Protein 3RQ9 (pdb70)

Structure (mmCIF, N/CA/C/O backbone):
data_3RQ9
#
_entry.id   3RQ9
#
_cell.length_a   27.807
_cell.length_b   34.063
_cell.length_c   37.650
_cell.angle_alpha   110.48
_cell.angle_beta   95.94
_cell.angle_gamma   95.82
#
_symmetry.space_group_name_H-M   'P 1'
#
loop_
_entity.id
_entity.type
_entity.pdbx_description
1 polymer 'Type VI secretion immunity protein'
2 water water
#
loop_
_atom_site.group_PDB
_atom_site.id
_atom_site.type_symbol
_atom_site.label_atom_id
_atom_site.label_alt_id
_atom_site.label_comp_id
_atom_site.label_asym_id
_atom_site.label_entity_id
_atom_site.label_seq_id
_atom_site.pdbx_PDB_ins_code
_atom_site.Cartn_x
_atom_site.Cartn_y
_atom_site.Cartn_z
_atom_site.occupancy
_atom_site.B_iso_or_equiv
_atom_site.auth_seq_id
_atom_site.auth_comp_id
_atom_site.auth_asym_id
_atom_site.auth_atom_id
_atom_site.pdbx_PDB_model_num
ATOM 1 N N . ASN A 1 2 ? 17.165 46.659 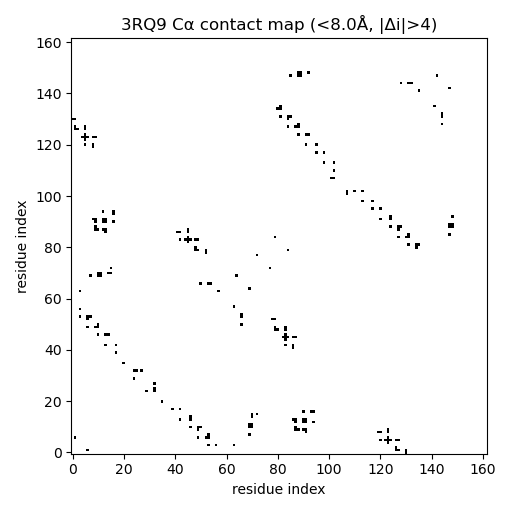-6.300 0.10 23.18 2 ASN A N 1
ATOM 2 C CA . ASN A 1 2 ? 17.181 45.177 -6.311 0.10 10.67 2 ASN A CA 1
ATOM 3 C C . ASN A 1 2 ? 17.896 44.640 -5.104 0.50 13.74 2 ASN A C 1
ATOM 4 O O . ASN A 1 2 ? 18.993 45.047 -4.789 0.50 16.54 2 ASN A O 1
ATOM 9 N N . LEU A 1 3 ? 17.289 43.717 -4.449 1.00 16.59 3 LEU A N 1
ATOM 10 C CA . LEU A 1 3 ? 17.884 43.141 -3.293 1.00 14.71 3 LEU A CA 1
ATOM 11 C C . LEU A 1 3 ? 19.148 42.401 -3.618 1.00 15.89 3 LEU A C 1
ATOM 12 O O . LEU A 1 3 ? 19.281 41.711 -4.642 1.00 18.14 3 LEU A O 1
ATOM 17 N N . LYS A 1 4 ? 20.090 42.533 -2.717 1.00 12.52 4 LYS A N 1
ATOM 18 C CA . LYS A 1 4 ? 21.378 41.923 -2.877 1.00 11.91 4 LYS A CA 1
ATOM 19 C C . LYS A 1 4 ? 21.282 40.431 -2.670 1.00 10.75 4 LYS A C 1
ATOM 20 O O . LYS A 1 4 ? 20.495 39.943 -1.859 1.00 10.66 4 LYS A O 1
ATOM 26 N N . PRO A 1 5 ? 22.143 39.674 -3.331 1.00 11.47 5 PRO A N 1
ATOM 27 C CA . PRO A 1 5 ? 22.069 38.227 -3.129 1.00 12.14 5 PRO A CA 1
ATOM 28 C C . PRO A 1 5 ? 22.352 37.808 -1.695 1.00 10.41 5 PRO A C 1
ATOM 29 O O . PRO A 1 5 ? 21.758 36.846 -1.252 1.00 10.97 5 PRO A O 1
ATOM 33 N N . GLN A 1 6 ? 23.238 38.507 -0.977 1.00 10.24 6 GLN A N 1
ATOM 34 C CA . GLN A 1 6 ? 23.475 38.148 0.412 1.00 10.03 6 GLN A CA 1
ATOM 35 C C . GLN A 1 6 ? 22.220 38.307 1.233 1.00 8.87 6 GLN A C 1
ATOM 36 O O . GLN A 1 6 ? 21.978 37.585 2.185 1.00 9.08 6 GLN A O 1
ATOM 42 N N . THR A 1 7 ? 21.422 39.338 0.901 1.00 8.63 7 THR A N 1
ATOM 43 C CA . THR A 1 7 ? 20.145 39.530 1.577 1.00 8.28 7 THR A CA 1
ATOM 44 C C . THR A 1 7 ? 19.185 38.368 1.346 1.00 8.20 7 THR A C 1
ATOM 45 O O . THR A 1 7 ? 18.526 37.889 2.249 1.00 8.69 7 THR A O 1
ATOM 49 N N . LEU A 1 8 ? 19.095 37.937 0.080 1.00 8.95 8 LEU A N 1
ATOM 50 C CA . LEU A 1 8 ? 18.268 36.791 -0.239 1.00 9.12 8 LEU A CA 1
ATOM 51 C C . LEU A 1 8 ? 18.728 35.574 0.581 1.00 8.75 8 LEU A C 1
ATOM 52 O O . LEU A 1 8 ? 17.903 34.817 1.106 1.00 9.13 8 LEU A O 1
ATOM 57 N N . MET A 1 9 ? 20.038 35.367 0.674 1.00 9.10 9 MET A N 1
ATOM 58 C CA . MET A 1 9 ? 20.549 34.226 1.455 1.00 9.27 9 MET A CA 1
ATOM 59 C C . MET A 1 9 ? 20.100 34.288 2.919 1.00 8.54 9 MET A C 1
ATOM 60 O O . MET A 1 9 ? 19.631 33.295 3.455 1.00 9.32 9 MET A O 1
ATOM 68 N N . VAL A 1 10 ? 20.292 35.430 3.557 1.00 8.47 10 VAL A N 1
ATOM 69 C CA . VAL A 1 10 ? 19.882 35.574 4.967 1.00 8.63 10 VAL A CA 1
ATOM 70 C C . VAL A 1 10 ? 18.378 35.389 5.115 1.00 8.40 10 VAL A C 1
ATOM 71 O O . VAL A 1 10 ? 17.928 34.708 6.042 1.00 9.10 10 VAL A O 1
ATOM 75 N N . ALA A 1 11 ? 17.597 35.981 4.219 1.00 8.40 11 ALA A N 1
ATOM 76 C CA . ALA A 1 11 ? 16.142 35.848 4.325 1.00 8.57 11 ALA A CA 1
ATOM 77 C C . ALA A 1 11 ? 15.743 34.386 4.201 1.00 7.97 11 ALA A C 1
ATOM 78 O O . ALA A 1 11 ? 14.904 33.905 4.954 1.00 8.50 11 ALA A O 1
ATOM 80 N N . ILE A 1 12 ? 16.297 33.701 3.208 1.00 7.88 12 ILE A N 1
ATOM 81 C CA . ILE A 1 12 ? 15.995 32.292 2.983 1.00 7.94 12 ILE A CA 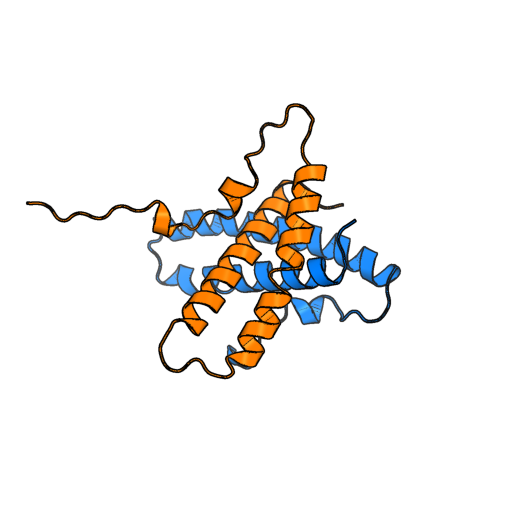1
ATOM 82 C C . ILE A 1 12 ? 16.329 31.490 4.241 1.00 8.35 12 ILE A C 1
ATOM 83 O O . ILE A 1 12 ? 15.549 30.664 4.692 1.00 8.87 12 ILE A O 1
ATOM 88 N N . GLN A 1 13 ? 17.518 31.720 4.778 1.00 8.88 13 GLN A N 1
ATOM 89 C CA . GLN A 1 13 ? 17.956 31.002 5.974 1.00 10.06 13 GLN A CA 1
ATOM 90 C C . GLN A 1 13 ? 17.038 31.290 7.169 1.00 9.22 13 GLN A C 1
ATOM 91 O O . GLN A 1 13 ? 16.700 30.369 7.917 1.00 10.58 13 GLN A O 1
ATOM 97 N N . CYS A 1 14 ? 16.664 32.535 7.356 1.00 9.11 14 CYS A N 1
ATOM 98 C CA . CYS A 1 14 ? 15.865 32.885 8.503 1.00 9.04 14 CYS A CA 1
ATOM 99 C C . CYS A 1 14 ? 14.418 32.392 8.408 1.00 9.42 14 CYS A C 1
ATOM 100 O O . CYS A 1 14 ? 13.832 31.988 9.419 1.00 10.34 14 CYS A O 1
ATOM 105 N N . VAL A 1 15 ? 13.834 32.444 7.198 1.00 9.46 15 VAL A N 1
ATOM 106 C CA . VAL A 1 15 ? 12.492 31.897 7.031 1.00 9.38 15 VAL A CA 1
ATOM 107 C C . VAL A 1 15 ? 12.531 30.375 7.266 1.00 9.57 15 VAL A C 1
ATOM 108 O O . VAL A 1 15 ? 11.670 29.835 7.931 1.00 10.23 15 VAL A O 1
ATOM 112 N N . ALA A 1 16 ? 13.555 29.704 6.740 1.00 9.48 16 ALA A N 1
ATOM 113 C CA . ALA A 1 16 ? 13.668 28.246 6.947 1.00 9.97 16 ALA A CA 1
ATOM 114 C C . ALA A 1 16 ? 13.820 27.958 8.450 1.00 9.70 16 ALA A C 1
ATOM 115 O O . ALA A 1 16 ? 13.220 27.002 8.962 1.00 10.35 16 ALA A O 1
ATOM 117 N N . ALA A 1 17 ? 14.650 28.723 9.145 1.00 10.20 17 ALA A N 1
ATOM 118 C CA . ALA A 1 17 ? 14.900 28.474 10.580 1.00 10.97 17 ALA A CA 1
ATOM 119 C C . ALA A 1 17 ? 13.629 28.711 11.395 1.00 10.78 17 ALA A C 1
ATOM 120 O O . ALA A 1 17 ? 13.317 27.897 12.267 1.00 11.52 17 ALA A O 1
ATOM 122 N N . ARG A 1 18 ? 12.897 29.793 11.133 1.00 11.07 18 ARG A N 1
ATOM 123 C CA . ARG A 1 18 ? 11.662 30.017 11.881 1.00 11.22 18 ARG A CA 1
ATOM 124 C C . ARG A 1 18 ? 10.636 28.954 11.597 1.00 10.48 18 ARG A C 1
ATOM 125 O O . ARG A 1 18 ? 9.897 28.547 12.493 1.00 11.43 18 ARG A O 1
ATOM 133 N N . THR A 1 19 ? 10.563 28.502 10.342 1.00 10.30 19 THR A N 1
ATOM 134 C CA . THR A 1 19 ? 9.630 27.456 10.006 1.00 10.50 19 THR A CA 1
ATOM 135 C C . THR A 1 19 ? 9.942 26.200 10.824 1.00 10.14 19 THR A C 1
ATOM 136 O O . THR A 1 19 ? 9.034 25.578 11.413 1.00 10.70 19 THR A O 1
ATOM 140 N N A ARG A 1 20 ? 11.209 25.815 10.882 0.50 10.24 20 ARG A N 1
ATOM 141 N N B ARG A 1 20 ? 11.214 25.831 10.863 0.50 10.64 20 ARG A N 1
ATOM 142 C CA A ARG A 1 20 ? 11.595 24.645 11.674 0.50 10.25 20 ARG A CA 1
ATOM 143 C CA B ARG A 1 20 ? 11.631 24.654 11.608 0.50 10.59 20 ARG A CA 1
ATOM 144 C C A ARG A 1 20 ? 11.281 24.841 13.145 0.50 9.75 20 ARG A C 1
ATOM 145 C C B ARG A 1 20 ? 11.376 24.810 13.120 0.50 11.10 20 ARG A C 1
ATOM 146 O O A ARG A 1 20 ? 10.779 23.932 13.808 0.50 10.92 20 ARG A O 1
ATOM 147 O O B ARG A 1 20 ? 10.950 23.852 13.775 0.50 11.86 20 ARG A O 1
ATOM 162 N N . GLU A 1 21 ? 11.650 25.983 13.670 1.00 11.02 21 GLU A N 1
ATOM 163 C CA . GLU A 1 21 ? 11.449 26.221 15.097 1.00 11.62 21 GLU A CA 1
ATOM 164 C C . GLU A 1 21 ? 9.954 26.155 15.457 1.00 11.75 21 GLU A C 1
ATOM 165 O O . GLU A 1 21 ? 9.553 25.564 16.493 1.00 14.32 21 GLU A O 1
ATOM 176 N N . LEU A 1 22 ? 9.110 26.748 14.641 1.00 10.83 22 LEU A N 1
ATOM 177 C CA . LEU A 1 22 ? 7.670 26.717 14.918 1.00 11.54 22 LEU A CA 1
ATOM 178 C C . LEU A 1 22 ? 7.088 25.301 14.729 1.00 11.60 22 LEU A C 1
ATOM 179 O O . LEU A 1 22 ? 6.264 24.879 15.539 1.00 13.74 22 LEU A O 1
ATOM 184 N N . ASP A 1 23 ? 7.513 24.613 13.679 1.00 10.32 23 ASP A N 1
ATOM 185 C CA . ASP A 1 23 ? 7.083 23.259 13.510 1.00 10.61 23 ASP A CA 1
ATOM 186 C C . ASP A 1 23 ? 7.419 22.392 14.719 1.00 11.86 23 ASP A C 1
ATOM 187 O O . ASP A 1 23 ? 6.638 21.543 15.141 1.00 14.01 23 ASP A O 1
ATOM 192 N N . ALA A 1 24 ? 8.600 22.590 15.271 1.00 12.93 24 ALA A N 1
ATOM 193 C CA . ALA A 1 24 ? 9.126 21.674 16.308 1.00 15.20 24 ALA A CA 1
ATOM 194 C C . ALA A 1 24 ? 8.296 21.642 17.512 1.00 16.59 24 ALA A C 1
ATOM 195 O O . ALA A 1 24 ? 8.216 20.661 18.246 1.00 23.53 24 ALA A O 1
ATOM 197 N N . GLN A 1 25 ? 7.706 22.804 17.761 0.50 12.31 25 GLN A N 1
ATOM 198 C CA . GLN A 1 25 ? 6.847 22.944 18.957 0.50 14.09 25 GLN A CA 1
ATOM 199 C C . GLN A 1 25 ? 5.344 22.706 18.794 0.50 12.15 25 GLN A C 1
ATOM 200 O O . GLN A 1 25 ? 4.599 22.766 19.792 0.50 12.11 25 GLN A O 1
ATOM 206 N N . LEU A 1 26 ? 4.880 22.434 17.575 1.00 15.00 26 LEU A N 1
ATOM 207 C CA . LEU A 1 26 ? 3.452 22.268 17.355 1.00 1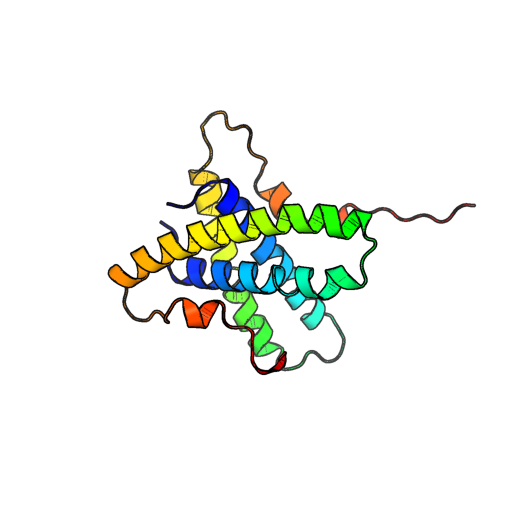5.56 26 LEU A CA 1
ATOM 208 C C . LEU A 1 26 ? 2.875 21.167 18.199 1.00 15.81 26 LEU A C 1
ATOM 209 O O . LEU A 1 26 ? 1.753 21.309 18.722 1.00 18.89 26 LEU A O 1
ATOM 214 N N . GLN A 1 27 ? 3.614 20.068 18.345 1.00 18.78 27 GLN A N 1
ATOM 215 C CA . GLN A 1 27 ? 3.101 18.878 19.017 1.00 20.84 27 GLN A CA 1
ATOM 216 C C . GLN A 1 27 ? 2.714 19.159 20.460 1.00 21.52 27 GLN A C 1
ATOM 217 O O . GLN A 1 27 ? 1.747 18.564 20.975 1.00 29.16 27 GLN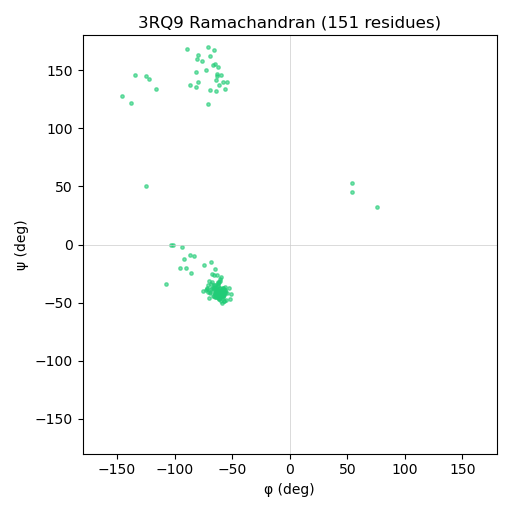 A O 1
ATOM 223 N N . ASN A 1 28 ? 3.504 19.998 21.120 1.00 20.45 28 ASN A N 1
ATOM 224 C CA . ASN A 1 28 ? 3.323 20.359 22.535 1.00 21.50 28 ASN A CA 1
ATOM 225 C C . ASN A 1 28 ? 2.339 21.519 22.744 1.00 20.17 28 ASN A C 1
ATOM 226 O O . ASN A 1 28 ? 1.807 21.719 23.826 1.00 21.75 28 ASN A O 1
ATOM 235 N N . ASP A 1 29 ? 2.185 22.337 21.709 1.00 17.23 29 ASP A N 1
ATOM 236 C CA . ASP A 1 29 ? 1.379 23.534 21.781 1.00 14.81 29 ASP A CA 1
ATOM 237 C C . ASP A 1 29 ? -0.101 23.156 22.008 1.00 12.90 29 ASP A C 1
ATOM 238 O O . ASP A 1 29 ? -0.524 22.087 21.635 1.00 14.98 29 ASP A O 1
ATOM 243 N N . ASP A 1 30 ? -0.870 24.072 22.585 1.00 11.80 30 ASP A N 1
ATOM 244 C CA . ASP A 1 30 ? -2.303 23.910 22.606 1.00 11.41 30 ASP A CA 1
ATOM 245 C C . ASP A 1 30 ? -2.783 23.741 21.172 1.00 11.11 30 ASP A C 1
ATOM 246 O O . ASP A 1 30 ? -2.381 24.510 20.304 1.00 11.91 30 ASP A O 1
ATOM 251 N N . PRO A 1 31 ? -3.654 22.770 20.885 1.00 11.22 31 PRO A N 1
ATOM 252 C CA . PRO A 1 31 ? -4.160 22.616 19.522 1.00 12.33 31 PRO A CA 1
ATOM 253 C C . PRO A 1 31 ? -4.749 23.887 18.941 1.00 11.62 31 PRO A C 1
ATOM 254 O O . PRO A 1 31 ? -4.539 24.155 17.757 1.00 12.85 31 PRO A O 1
ATOM 258 N N . GLN A 1 32 ? -5.443 24.692 19.747 1.00 12.09 32 GLN A N 1
ATOM 259 C CA . GLN A 1 32 ? -5.998 25.932 19.223 1.00 13.96 32 GLN A CA 1
ATOM 260 C C . GLN A 1 32 ? -4.919 26.844 18.636 1.00 12.93 32 GLN A C 1
ATOM 261 O O . GLN A 1 32 ? -5.094 27.464 17.578 1.00 14.67 32 GLN A O 1
ATOM 267 N N . ASN A 1 33 ? -3.804 26.941 19.370 1.00 12.68 33 ASN A N 1
ATOM 268 C CA . ASN A 1 33 ? -2.661 27.754 18.961 1.00 12.21 33 ASN A CA 1
ATOM 269 C C . ASN A 1 33 ? -1.951 27.135 17.769 1.00 11.91 33 ASN A C 1
ATOM 270 O O . ASN A 1 33 ? -1.607 27.825 16.810 1.00 13.02 33 ASN A O 1
ATOM 275 N N . ALA A 1 34 ? -1.722 25.828 17.838 1.00 11.68 34 ALA A N 1
ATOM 276 C CA . ALA A 1 34 ? -1.052 25.125 16.754 1.00 12.88 34 ALA A CA 1
ATOM 277 C C . ALA A 1 34 ? -1.800 25.274 15.432 1.00 12.12 34 ALA A C 1
ATOM 278 O O . ALA A 1 34 ? -1.169 25.439 14.396 1.00 13.59 34 ALA A O 1
ATOM 280 N N . ALA A 1 35 ? -3.128 25.260 15.493 1.00 12.07 35 ALA A N 1
ATOM 281 C CA . ALA A 1 35 ? -3.918 25.369 14.281 1.00 13.18 35 ALA A CA 1
ATOM 282 C C . ALA A 1 35 ? -3.695 26.710 13.642 1.00 13.28 35 ALA A C 1
ATOM 283 O O . ALA A 1 35 ? -3.656 26.845 12.408 1.00 15.80 35 ALA A O 1
ATOM 285 N N . GLU A 1 36 ? -3.587 27.768 14.445 1.00 13.21 36 GLU A N 1
ATOM 286 C CA . GLU A 1 36 ? -3.373 29.104 13.927 1.00 13.86 36 GLU A CA 1
ATOM 287 C C . GLU A 1 36 ? -1.959 29.229 13.363 1.00 13.73 36 GLU A C 1
ATOM 288 O O . GLU A 1 36 ? -1.779 29.770 12.267 1.00 15.87 36 GLU A O 1
ATOM 294 N N . LEU A 1 37 ? -0.961 28.668 14.035 1.00 14.15 37 LEU A N 1
ATOM 295 C CA . LEU A 1 37 ? 0.403 28.620 13.499 1.00 15.22 37 LEU A CA 1
ATOM 296 C C . LEU A 1 37 ? 0.506 27.855 12.212 1.00 16.68 37 LEU A C 1
ATOM 297 O O . LEU A 1 37 ? 1.251 28.209 11.322 1.00 14.29 37 LEU A O 1
ATOM 302 N N . GLU A 1 38 ? -0.242 26.782 12.110 1.00 16.03 38 GLU A N 1
ATOM 303 C CA . GLU A 1 38 ? -0.255 26.015 10.911 1.00 15.18 38 GLU A CA 1
ATOM 304 C C . GLU A 1 38 ? -0.632 26.838 9.705 1.00 14.44 38 GLU A C 1
ATOM 305 O O . GLU A 1 38 ? -0.055 26.686 8.587 1.00 17.02 38 GLU A O 1
ATOM 311 N N . GLN A 1 39 ? -1.532 27.754 9.899 1.00 14.02 39 GLN A N 1
ATOM 312 C CA . GLN A 1 39 ? -1.902 28.620 8.794 1.00 14.17 39 GLN A CA 1
ATOM 313 C C . GLN A 1 39 ? -0.832 29.686 8.513 1.00 13.46 39 GLN A C 1
ATOM 314 O O . GLN A 1 39 ? -0.542 29.969 7.346 1.00 15.07 39 GLN A O 1
ATOM 320 N N . LEU A 1 40 ? -0.251 30.261 9.545 1.00 12.93 40 LEU A N 1
ATOM 321 C CA . LEU A 1 40 ? 0.866 31.185 9.362 1.00 12.03 40 LEU A CA 1
ATOM 322 C C . LEU A 1 40 ? 2.017 30.535 8.590 1.00 10.38 40 LEU A C 1
ATOM 323 O O . LEU A 1 40 ? 2.675 31.135 7.754 1.00 10.74 40 LEU A O 1
ATOM 328 N N . LEU A 1 41 ? 2.253 29.274 8.885 1.00 10.23 41 LEU A N 1
ATOM 329 C CA . LEU A 1 41 ? 3.375 28.532 8.304 1.00 10.08 41 LEU A CA 1
ATOM 330 C C . LEU A 1 41 ? 3.170 28.246 6.839 1.00 9.79 41 LEU A C 1
ATOM 331 O O . LEU A 1 41 ? 4.161 28.212 6.096 1.00 10.14 41 LEU A O 1
ATOM 336 N N . VAL A 1 42 ? 1.953 28.070 6.353 1.00 10.74 42 VAL A N 1
ATOM 337 C CA . VAL A 1 42 ? 1.711 27.989 4.914 1.00 10.93 42 VAL A CA 1
ATOM 338 C C . VAL A 1 42 ? 2.1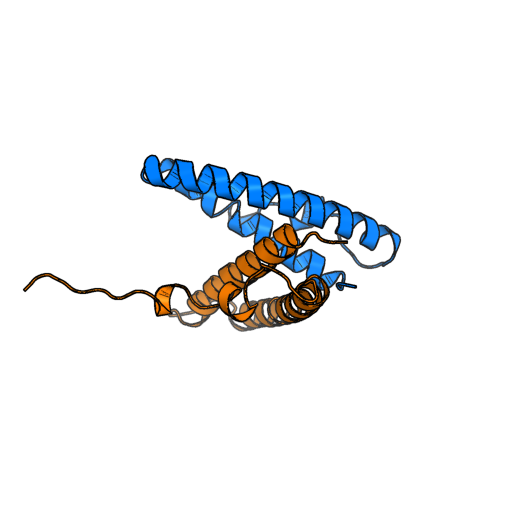29 29.322 4.302 1.00 10.12 42 VAL A C 1
ATOM 339 O O . VAL A 1 42 ? 2.720 29.350 3.233 1.00 10.87 42 VAL A O 1
ATOM 343 N N . GLY A 1 43 ? 1.809 30.450 4.938 1.00 10.82 43 GLY A N 1
ATOM 344 C CA . GLY A 1 43 ? 2.274 31.728 4.47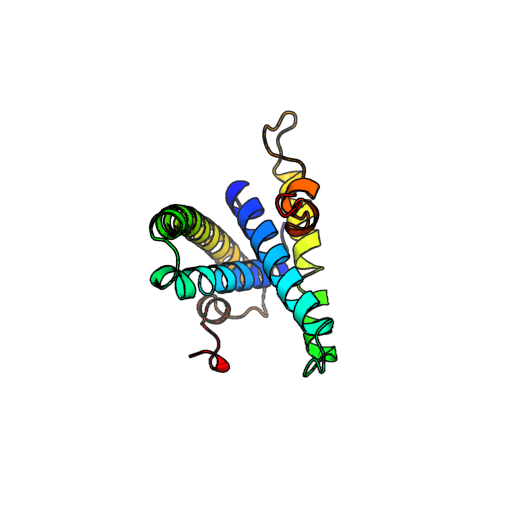6 1.00 9.81 43 GLY A CA 1
ATOM 345 C C . GLY A 1 43 ? 3.801 31.844 4.414 1.00 9.07 43 GLY A C 1
ATOM 346 O O . GLY A 1 43 ? 4.374 32.443 3.492 1.00 9.71 43 GLY A O 1
ATOM 347 N N . TYR A 1 44 ? 4.474 31.291 5.401 1.00 8.64 44 TYR A N 1
ATOM 348 C CA . TYR A 1 44 ? 5.931 31.231 5.342 1.00 8.08 44 TYR A CA 1
ATOM 349 C C . TYR A 1 44 ? 6.397 30.443 4.136 1.00 7.90 44 TYR A C 1
ATOM 350 O O . TYR A 1 44 ? 7.360 30.852 3.486 1.00 8.55 44 TYR A O 1
ATOM 359 N N . ASP A 1 45 ? 5.758 29.317 3.845 1.00 8.80 45 ASP A N 1
ATOM 360 C CA . ASP A 1 45 ? 6.170 28.519 2.690 1.00 8.60 45 ASP A CA 1
ATOM 361 C C . ASP A 1 45 ? 5.924 29.265 1.365 1.00 8.13 45 ASP A C 1
ATOM 362 O O . ASP A 1 45 ? 6.734 29.169 0.469 1.00 8.36 45 ASP A O 1
ATOM 367 N N . LEU A 1 46 ? 4.849 30.022 1.264 1.00 8.74 46 LEU A N 1
ATOM 368 C CA . LEU A 1 46 ? 4.616 30.844 0.073 1.00 9.34 46 LEU A CA 1
ATOM 369 C C . LEU A 1 46 ? 5.746 31.883 -0.097 1.00 8.59 46 LEU A C 1
ATOM 370 O O . LEU A 1 46 ? 6.259 32.106 -1.199 1.00 8.59 46 LEU A O 1
ATOM 375 N N . ALA A 1 47 ? 6.119 32.520 1.007 1.00 8.06 47 ALA A N 1
ATOM 376 C CA . ALA A 1 47 ? 7.234 33.465 0.984 1.00 8.35 47 ALA A CA 1
ATOM 377 C C . ALA A 1 47 ? 8.518 32.758 0.604 1.00 7.65 47 ALA A C 1
ATOM 378 O O . ALA A 1 47 ? 9.329 33.266 -0.176 1.00 7.80 47 ALA A O 1
ATOM 380 N N . ALA A 1 48 ? 8.751 31.570 1.169 1.00 7.34 48 ALA A N 1
ATOM 381 C CA . ALA A 1 48 ? 9.936 30.809 0.853 1.00 7.27 48 ALA A CA 1
ATOM 382 C C . ALA A 1 48 ? 10.022 30.525 -0.655 1.00 7.01 48 ALA A C 1
ATOM 383 O O . ALA A 1 48 ? 11.127 30.555 -1.213 1.00 7.67 48 ALA A O 1
ATOM 385 N N . ASP A 1 49 ? 8.885 30.246 -1.295 1.00 7.22 49 ASP A N 1
ATOM 386 C CA . ASP A 1 49 ? 8.905 29.944 -2.718 1.00 7.74 49 ASP A CA 1
ATOM 387 C C . ASP A 1 49 ? 9.244 31.164 -3.552 1.00 7.31 49 ASP A C 1
ATOM 388 O O . ASP A 1 49 ? 9.962 31.070 -4.528 1.00 7.73 49 ASP A O 1
ATOM 393 N N . ASP A 1 50 ? 8.679 32.314 -3.174 1.00 7.54 50 ASP A N 1
ATOM 394 C CA . ASP A 1 50 ? 8.976 33.566 -3.871 1.00 7.75 50 ASP A CA 1
ATOM 395 C C . ASP A 1 50 ? 10.492 33.892 -3.729 1.00 7.68 50 ASP A C 1
ATOM 396 O O . ASP A 1 50 ? 11.161 34.268 -4.686 1.00 8.24 50 ASP A O 1
ATOM 401 N N . LEU A 1 51 ? 11.018 33.699 -2.517 1.00 7.77 51 LEU A N 1
ATOM 402 C CA . LEU A 1 51 ? 12.451 33.888 -2.280 1.00 7.90 51 LEU A CA 1
ATOM 403 C C . LEU A 1 51 ? 13.274 32.911 -3.114 1.00 7.48 51 LEU A C 1
ATOM 404 O O . LEU A 1 51 ? 14.302 33.322 -3.665 1.00 8.14 51 LEU A O 1
ATOM 409 N N . LYS A 1 52 ? 12.876 31.647 -3.211 1.00 7.71 52 LYS A N 1
ATOM 410 C CA . LYS A 1 52 ? 13.610 30.730 -4.054 1.00 7.95 52 LYS A CA 1
ATOM 411 C C . LYS A 1 52 ? 13.655 31.223 -5.486 1.00 7.69 52 LYS A C 1
ATOM 412 O O . LYS A 1 52 ? 14.704 31.189 -6.140 1.00 8.42 52 LYS A O 1
ATOM 418 N N . ASN A 1 53 ? 12.518 31.690 -5.993 1.00 8.03 53 ASN A N 1
ATOM 419 C CA . ASN A 1 53 ? 12.476 32.121 -7.384 1.00 8.59 53 ASN A CA 1
ATOM 420 C C . ASN A 1 53 ? 13.420 33.284 -7.600 1.00 8.69 53 ASN A C 1
ATOM 421 O O . ASN A 1 53 ? 14.145 33.338 -8.611 1.00 9.77 53 ASN A O 1
ATOM 426 N N . ALA A 1 54 ? 13.445 34.233 -6.681 1.00 8.53 54 ALA A N 1
ATOM 427 C CA . ALA A 1 54 ? 14.369 35.354 -6.763 1.00 9.17 54 ALA A CA 1
ATOM 428 C C . ALA A 1 54 ? 15.817 34.896 -6.676 1.00 9.06 54 ALA A C 1
ATOM 429 O O . ALA A 1 54 ? 16.703 35.415 -7.378 1.00 9.81 54 ALA A O 1
ATOM 431 N N . TYR A 1 55 ? 16.096 33.912 -5.824 1.00 8.89 55 TYR A N 1
ATOM 432 C CA . TYR A 1 55 ? 17.436 33.407 -5.657 1.00 9.13 55 TYR A CA 1
ATOM 433 C C . TYR A 1 55 ? 17.898 32.676 -6.913 1.00 9.06 55 TYR A C 1
ATOM 434 O O . TYR A 1 55 ? 19.073 32.789 -7.305 1.00 10.05 55 TYR A O 1
ATOM 443 N N . GLU A 1 56 ? 17.023 31.945 -7.562 1.00 9.98 56 GLU A N 1
ATOM 444 C CA . GLU A 1 56 ? 17.395 31.259 -8.787 1.00 11.02 56 GLU A CA 1
ATOM 445 C C . GLU A 1 56 ? 17.716 32.276 -9.855 1.00 11.06 56 GLU A C 1
ATOM 446 O O . GLU A 1 56 ? 18.654 32.083 -10.634 1.00 12.35 56 GLU A O 1
ATOM 452 N N . GLN A 1 57 ? 16.990 33.392 -9.910 1.00 11.38 57 GLN A N 1
ATOM 453 C CA . GLN A 1 57 ? 17.369 34.453 -10.828 1.00 12.73 57 GLN A CA 1
ATOM 454 C C . GLN A 1 57 ? 18.769 35.009 -10.481 1.00 11.96 57 GLN A C 1
ATOM 455 O O . GLN A 1 57 ? 19.623 35.206 -11.342 1.00 13.23 57 GLN A O 1
ATOM 464 N N . ALA A 1 58 ? 19.045 35.220 -9.192 1.00 10.71 58 ALA A N 1
ATOM 465 C CA . ALA A 1 58 ? 20.359 35.673 -8.750 1.00 11.22 58 ALA A CA 1
ATOM 466 C C . ALA A 1 58 ? 21.455 34.700 -9.148 1.00 10.76 58 ALA A C 1
ATOM 467 O O . ALA A 1 58 ? 22.544 35.150 -9.527 1.00 12.15 58 ALA A O 1
ATOM 469 N N . LEU A 1 59 ? 21.209 33.395 -9.079 1.00 10.62 59 LEU A N 1
ATOM 470 C CA . LEU A 1 59 ? 22.211 32.400 -9.426 1.00 11.90 59 LEU A CA 1
ATOM 471 C C . LEU A 1 59 ? 22.597 32.511 -10.882 1.00 13.04 59 LEU A C 1
ATOM 472 O O . LEU A 1 59 ? 23.709 32.105 -11.269 1.00 16.68 59 LEU A O 1
ATOM 477 N N . GLY A 1 60 ? 21.708 33.026 -11.721 1.00 13.28 60 GLY A N 1
ATOM 478 C CA . GLY A 1 60 ? 22.040 33.273 -13.126 1.00 14.32 60 GLY A CA 1
ATOM 479 C C . GLY A 1 60 ? 22.750 34.577 -13.397 1.00 13.95 60 GLY A C 1
ATOM 480 O O . GLY A 1 60 ? 23.256 34.768 -14.504 1.00 18.99 60 GLY A O 1
ATOM 481 N N . GLN A 1 61 ? 22.833 35.451 -12.416 1.00 12.43 61 GLN A N 1
ATOM 482 C CA . GLN A 1 61 ? 23.418 36.786 -12.547 1.00 12.59 61 GLN A CA 1
ATOM 483 C C . GLN A 1 61 ? 24.756 36.940 -11.863 1.00 11.67 61 GLN A C 1
ATOM 484 O O . GLN A 1 61 ? 25.603 37.686 -12.350 1.00 11.70 61 GLN A O 1
ATOM 495 N N . TYR A 1 62 ? 24.940 36.244 -10.742 1.00 11.83 62 TYR A N 1
ATOM 496 C CA . TYR A 1 62 ? 26.056 36.457 -9.856 1.00 12.28 62 TYR A CA 1
ATOM 497 C C . TYR A 1 62 ? 26.815 35.181 -9.625 1.00 12.80 62 TYR A C 1
ATOM 498 O O . TYR A 1 62 ? 26.201 34.115 -9.543 1.00 15.66 62 TYR A O 1
ATOM 507 N N . SER A 1 63 ? 28.133 35.281 -9.479 1.00 12.85 63 SER A N 1
ATOM 508 C CA . SER A 1 63 ? 28.975 34.197 -9.072 1.00 15.14 63 SER A CA 1
ATOM 509 C C . SER A 1 63 ? 29.082 34.182 -7.530 1.00 15.65 63 SER A C 1
ATOM 510 O O . SER A 1 63 ? 28.735 35.136 -6.832 1.00 17.64 63 SER A O 1
ATOM 515 N N . GLY A 1 64 ? 29.619 33.103 -7.025 1.00 17.38 64 GLY A N 1
ATOM 516 C CA . GLY A 1 64 ? 29.990 33.084 -5.588 1.00 19.01 64 GLY A CA 1
ATOM 517 C C . GLY A 1 64 ? 28.801 32.925 -4.631 1.00 18.77 64 GLY A C 1
ATOM 518 O O . GLY A 1 64 ? 28.805 33.379 -3.428 1.00 17.11 64 GLY A O 1
ATOM 519 N N . LEU A 1 65 ? 27.801 32.187 -5.110 1.00 15.19 65 LEU A N 1
ATOM 520 C CA . LEU A 1 65 ? 26.624 31.888 -4.320 1.00 14.52 65 LEU A CA 1
ATOM 521 C C . LEU A 1 65 ? 26.434 30.374 -4.189 1.00 13.38 65 LEU A C 1
ATOM 522 O O . LEU A 1 65 ? 26.635 29.604 -5.134 1.00 16.35 65 LEU A O 1
ATOM 527 N N . PRO A 1 66 ? 25.984 29.911 -3.024 1.00 11.71 66 PRO A N 1
ATOM 528 C CA . PRO A 1 66 ? 25.799 28.493 -2.824 1.00 11.87 66 PRO A CA 1
ATOM 529 C C . PRO A 1 66 ? 24.489 27.996 -3.429 1.00 11.74 66 PRO A C 1
ATOM 530 O O . PRO A 1 66 ? 23.543 28.766 -3.659 1.00 11.72 66 PRO A O 1
ATOM 534 N N . PRO A 1 67 ? 24.373 26.713 -3.683 1.00 13.70 67 PRO A N 1
ATOM 535 C CA . PRO A 1 67 ? 23.094 26.149 -4.181 1.00 14.38 67 PRO A CA 1
ATOM 536 C C . PRO A 1 67 ? 21.969 26.416 -3.165 1.00 12.02 67 PRO A C 1
ATOM 537 O O . PRO A 1 67 ? 22.172 26.375 -1.945 1.00 12.33 67 PRO A O 1
ATOM 541 N N . TYR A 1 68 ? 20.762 26.642 -3.675 1.00 11.21 68 TYR A N 1
ATOM 542 C CA . TYR A 1 68 ? 19.586 26.884 -2.838 1.00 10.61 68 TYR A CA 1
ATOM 543 C C . TYR A 1 68 ? 19.376 25.828 -1.764 1.00 11.41 68 TYR A C 1
ATOM 544 O O . TYR A 1 68 ? 19.092 26.134 -0.603 1.00 12.75 68 TYR A O 1
ATOM 553 N N . ASP A 1 69 ? 19.475 24.582 -2.162 1.00 13.84 69 ASP A N 1
ATOM 554 C CA . ASP A 1 69 ? 19.204 23.516 -1.220 1.00 17.50 69 ASP A CA 1
ATOM 555 C C . ASP A 1 69 ? 20.148 23.581 -0.004 1.00 17.07 69 ASP A C 1
ATOM 556 O O . ASP A 1 69 ? 19.778 23.099 1.074 1.00 19.83 69 ASP A O 1
ATOM 561 N N . ARG A 1 70 ? 21.362 24.122 -0.162 1.00 17.38 70 ARG A N 1
ATOM 562 C CA . ARG A 1 70 ? 22.273 24.310 0.982 1.00 17.35 70 ARG A CA 1
ATOM 563 C C . ARG A 1 70 ? 21.813 25.333 2.004 1.00 16.97 70 ARG A C 1
ATOM 564 O O . ARG A 1 70 ? 22.022 25.091 3.145 1.00 21.57 70 ARG A O 1
ATOM 572 N N . LEU A 1 71 ? 21.196 26.452 1.557 1.00 14.21 71 LEU A N 1
ATOM 573 C CA . LEU A 1 71 ? 20.697 27.483 2.416 1.00 14.53 71 LEU A CA 1
ATOM 574 C C . LEU A 1 71 ? 19.609 27.044 3.365 1.00 13.83 71 LEU A C 1
ATOM 575 O O . LEU A 1 71 ? 19.461 27.562 4.460 1.00 17.37 71 LEU A O 1
ATOM 580 N N . ILE A 1 72 ? 18.756 26.084 2.917 1.00 12.87 72 ILE A N 1
ATOM 581 C CA . ILE A 1 72 ? 17.569 25.708 3.649 1.00 12.64 72 ILE A CA 1
ATOM 582 C C . ILE A 1 72 ? 17.784 24.384 4.382 1.00 12.90 72 ILE A C 1
ATOM 583 O O . ILE A 1 72 ? 16.874 23.933 5.069 1.00 16.12 72 ILE A O 1
ATOM 588 N N . GLU A 1 73 ? 19.004 23.794 4.216 1.00 14.46 73 GLU A N 1
ATOM 589 C CA . GLU A 1 73 ? 19.295 22.538 4.885 1.00 15.39 73 GLU A CA 1
ATOM 590 C C . GLU A 1 73 ? 19.200 22.751 6.384 1.00 18.13 73 GLU A C 1
ATOM 591 O O . GLU A 1 73 ? 19.689 23.745 6.922 1.00 19.67 73 GLU A O 1
ATOM 597 N N . GLU A 1 74 ? 18.584 21.815 7.098 1.00 20.67 74 GLU A N 1
ATOM 598 C CA . GLU A 1 74 ? 18.592 21.917 8.543 1.00 21.50 74 GLU A CA 1
ATOM 599 C C . GLU A 1 74 ? 20.021 21.661 9.016 1.00 22.69 74 GLU A C 1
ATOM 600 O O . GLU A 1 74 ? 20.627 20.687 8.577 1.00 24.41 74 GLU A O 1
ATOM 606 N N . PRO A 1 75 ? 20.558 22.502 9.909 1.00 25.11 75 PRO A N 1
ATOM 607 C CA . PRO A 1 75 ? 21.922 22.318 10.425 1.00 24.06 75 PRO A CA 1
ATOM 608 C C . PRO A 1 75 ? 22.119 20.980 11.088 1.00 23.31 75 PRO A C 1
ATOM 609 O O . PRO A 1 75 ? 21.272 20.481 11.867 1.00 20.26 75 PRO A O 1
ATOM 613 N N . ALA A 1 76 ? 23.288 20.428 10.809 1.00 23.01 76 ALA A N 1
ATOM 614 C CA . ALA A 1 76 ? 23.658 19.145 11.306 1.00 19.09 76 ALA A CA 1
ATOM 615 C C . ALA A 1 76 ? 23.623 19.083 12.833 1.00 17.12 76 ALA A C 1
ATOM 616 O O . ALA A 1 76 ? 23.293 18.028 13.398 1.00 18.82 76 ALA A O 1
ATOM 618 N N . SER A 1 77 ? 24.006 20.139 13.537 1.00 17.26 77 SER A N 1
ATOM 619 C CA . SER A 1 77 ? 24.126 20.104 14.997 1.00 17.27 77 SER A CA 1
ATOM 620 C C . SER A 1 77 ? 22.796 19.984 15.645 1.00 15.18 77 SER A C 1
ATOM 621 O O . SER A 1 77 ? 22.725 19.627 16.817 1.00 18.51 77 SER A O 1
ATOM 624 N N . LEU A 1 78 ? 21.712 20.235 14.915 1.00 16.09 78 LEU A N 1
ATOM 625 C CA . LEU A 1 78 ? 20.370 20.079 15.439 1.00 17.37 78 LEU A CA 1
ATOM 626 C C . LEU A 1 78 ? 19.748 18.738 15.103 1.00 20.22 78 LEU A C 1
ATOM 627 O O . LEU A 1 78 ? 18.772 18.373 15.729 1.00 27.58 78 LEU A O 1
ATOM 632 N N . GLU A 1 79 ? 20.234 18.029 14.093 1.00 24.51 79 GLU A N 1
ATOM 633 C CA . GLU A 1 79 ? 19.528 16.814 13.611 1.00 23.59 79 GLU A CA 1
ATOM 634 C C . GLU A 1 79 ? 20.313 15.606 14.030 1.00 26.17 79 GLU A C 1
ATOM 635 O O . GLU A 1 79 ? 21.497 15.721 14.332 1.00 26.48 79 GLU A O 1
ATOM 641 N N . ASN B 1 2 ? 11.760 40.036 -8.425 0.50 17.11 2 ASN B N 1
ATOM 642 C CA . ASN B 1 2 ? 10.589 40.557 -7.675 0.50 13.94 2 ASN B CA 1
ATOM 643 C C . ASN B 1 2 ? 10.305 39.708 -6.495 0.50 15.90 2 ASN B C 1
ATOM 644 O O . ASN B 1 2 ? 10.325 38.462 -6.631 0.50 16.95 2 ASN B O 1
ATOM 649 N N . LEU B 1 3 ? 10.060 40.393 -5.349 1.00 19.59 3 LEU B N 1
ATOM 650 C CA . LEU B 1 3 ? 9.395 39.842 -4.190 1.00 15.71 3 LEU B CA 1
ATOM 651 C C . LEU B 1 3 ? 8.062 40.545 -3.903 1.00 13.52 3 LEU B C 1
ATOM 652 O O . LEU B 1 3 ? 7.995 41.783 -3.908 1.00 15.03 3 LEU B O 1
ATOM 657 N N . LYS B 1 4 ? 7.057 39.742 -3.643 1.00 12.12 4 LYS B N 1
ATOM 658 C CA . LYS B 1 4 ? 5.757 40.257 -3.301 1.00 11.02 4 LYS B CA 1
ATOM 659 C C . LYS B 1 4 ? 5.827 40.970 -1.953 1.00 9.71 4 LYS B C 1
ATOM 660 O O . LYS B 1 4 ? 6.618 40.604 -1.068 1.00 9.65 4 LYS B O 1
ATOM 668 N N . PRO B 1 5 ? 4.940 41.916 -1.694 1.00 10.24 5 PRO B N 1
ATOM 669 C CA . PRO B 1 5 ? 4.881 42.546 -0.386 1.00 10.47 5 PRO B CA 1
ATOM 670 C C . PRO B 1 5 ? 4.735 41.546 0.774 1.00 9.69 5 PRO B C 1
ATOM 671 O O . PRO B 1 5 ? 5.366 41.711 1.793 1.00 9.48 5 PRO B O 1
ATOM 675 N N . GLN B 1 6 ? 3.893 40.520 0.595 1.00 10.16 6 GLN B N 1
ATOM 676 C CA . GLN B 1 6 ? 3.697 39.545 1.656 1.00 10.08 6 GLN B CA 1
ATOM 677 C C . GLN B 1 6 ? 4.992 38.813 1.957 1.00 8.45 6 GLN B C 1
ATOM 678 O O . GLN B 1 6 ? 5.298 38.501 3.112 1.00 9.15 6 GLN B O 1
ATOM 689 N N . THR B 1 7 ? 5.750 38.493 0.911 1.00 8.49 7 THR B N 1
ATOM 690 C CA . THR B 1 7 ? 7.031 37.834 1.077 1.00 8.43 7 THR B CA 1
ATOM 691 C C . THR B 1 7 ? 8.008 38.742 1.847 1.00 8.11 7 THR B C 1
ATOM 692 O O . THR B 1 7 ? 8.723 38.288 2.738 1.00 8.59 7 THR B O 1
ATOM 696 N N . LEU B 1 8 ? 8.045 40.027 1.476 1.00 8.06 8 LEU B N 1
ATOM 697 C CA . LEU B 1 8 ? 8.916 40.960 2.191 1.00 8.54 8 LEU B CA 1
ATOM 698 C C . LEU B 1 8 ? 8.528 41.046 3.662 1.00 8.40 8 LEU B C 1
ATOM 699 O O . LEU B 1 8 ? 9.404 41.065 4.512 1.00 8.80 8 LEU B O 1
ATOM 704 N N . MET B 1 9 ? 7.226 41.080 3.971 1.00 8.52 9 MET B N 1
ATOM 705 C CA . MET B 1 9 ? 6.808 41.141 5.379 1.00 9.10 9 MET B CA 1
ATOM 706 C C . MET B 1 9 ? 7.279 39.905 6.129 1.00 8.73 9 MET B C 1
ATOM 707 O O . MET B 1 9 ? 7.806 40.008 7.234 1.00 9.37 9 MET B O 1
ATOM 715 N N . VAL B 1 10 ? 7.084 38.714 5.555 1.00 8.47 10 VAL B N 1
ATOM 716 C CA . VAL B 1 10 ? 7.519 37.470 6.215 1.00 8.72 10 VAL B CA 1
ATOM 717 C C . VAL B 1 10 ? 9.042 37.498 6.412 1.00 8.43 10 VAL B C 1
ATOM 718 O O . VAL B 1 10 ? 9.531 37.163 7.479 1.00 8.89 10 VAL B O 1
ATOM 722 N N . ALA B 1 11 ? 9.774 37.874 5.370 1.00 8.07 11 ALA B N 1
ATOM 723 C CA . ALA B 1 11 ? 11.240 37.906 5.474 1.00 8.11 11 ALA B CA 1
ATOM 724 C C . ALA B 1 11 ? 11.678 38.855 6.573 1.00 7.94 11 ALA B C 1
ATOM 725 O O . ALA B 1 11 ? 12.545 38.540 7.376 1.00 8.60 11 ALA B O 1
ATOM 727 N N . ILE B 1 12 ? 11.108 40.078 6.554 1.00 8.03 12 ILE B N 1
ATOM 728 C CA . ILE B 1 12 ? 11.436 41.075 7.560 1.00 8.43 12 ILE B CA 1
ATOM 729 C C . ILE B 1 12 ? 11.192 40.533 8.965 1.00 9.01 12 ILE B C 1
ATOM 730 O O . ILE B 1 12 ? 12.012 40.679 9.875 1.00 9.68 12 ILE B O 1
ATOM 735 N N . GLN B 1 13 ? 10.022 39.924 9.151 1.00 9.61 13 GLN B N 1
ATOM 736 C CA . GLN B 1 13 ? 9.677 39.453 10.471 1.00 10.73 13 GLN B CA 1
ATOM 737 C C . GLN B 1 13 ? 10.522 38.240 10.885 1.00 9.98 13 GLN B C 1
ATOM 738 O O . GLN B 1 13 ? 10.846 38.132 12.066 1.00 10.79 13 GLN B O 1
ATOM 744 N N . CYS B 1 14 ? 10.883 37.370 9.966 1.00 9.55 14 CYS B N 1
ATOM 745 C CA . CYS B 1 14 ? 11.724 36.220 10.314 1.00 9.57 14 CYS B CA 1
ATOM 746 C C . CYS B 1 14 ? 13.161 36.639 10.598 1.00 9.60 14 CYS B C 1
ATOM 747 O O . CYS B 1 14 ? 13.783 36.093 11.513 1.00 10.06 14 CYS B O 1
ATOM 750 N N . VAL B 1 15 ? 13.701 37.592 9.829 1.00 9.19 15 VAL B N 1
ATOM 751 C CA . VAL B 1 15 ? 15.037 38.109 10.135 1.00 9.48 15 VAL B CA 1
ATOM 752 C C . VAL B 1 15 ? 15.017 38.801 11.492 1.00 9.37 15 VAL B C 1
ATOM 753 O O . VAL B 1 15 ? 15.917 38.595 12.293 1.00 10.04 15 VAL B O 1
ATOM 757 N N . ALA B 1 16 ? 13.951 39.583 11.781 1.00 9.85 16 ALA B N 1
ATOM 758 C CA . ALA B 1 16 ? 13.864 40.221 13.067 1.00 10.63 16 ALA B CA 1
ATOM 759 C C . ALA B 1 16 ? 13.757 39.198 14.209 1.00 11.33 16 ALA B C 1
ATOM 760 O O . ALA B 1 16 ? 14.401 39.350 15.238 1.00 12.30 16 ALA B O 1
ATOM 762 N N . ALA B 1 17 ? 13.005 38.141 14.014 1.00 11.22 17 ALA B N 1
ATOM 763 C CA . ALA B 1 17 ? 12.848 37.116 15.051 1.00 12.46 17 ALA B CA 1
ATOM 764 C C . ALA B 1 17 ? 14.188 36.416 15.315 1.00 11.71 17 ALA B C 1
ATOM 765 O O . ALA B 1 17 ? 14.585 36.204 16.470 1.00 12.70 17 ALA B O 1
ATOM 767 N N . ARG B 1 18 ? 14.896 36.046 14.248 1.00 10.87 18 ARG B N 1
ATOM 768 C CA . ARG B 1 18 ? 16.182 35.410 14.432 1.00 10.76 18 ARG B CA 1
ATOM 769 C C . ARG B 1 18 ? 17.218 36.350 15.053 1.00 10.26 18 ARG B C 1
ATOM 770 O O . ARG B 1 18 ? 18.046 35.927 15.858 1.00 11.75 18 ARG B O 1
ATOM 778 N N . THR B 1 19 ? 17.148 37.618 14.701 1.00 10.88 19 THR B N 1
ATOM 779 C CA . THR B 1 19 ? 18.016 38.622 15.298 1.00 11.39 19 THR B CA 1
ATOM 780 C C . THR B 1 19 ? 17.785 38.696 16.812 1.00 12.36 19 THR B C 1
ATOM 781 O O . THR B 1 19 ? 18.713 38.725 17.594 1.00 13.79 19 THR B O 1
ATOM 785 N N . ARG B 1 20 ? 16.522 38.730 17.203 1.00 13.36 20 ARG B N 1
ATOM 786 C CA . ARG B 1 20 ? 16.172 38.756 18.626 1.00 13.99 20 ARG B CA 1
ATOM 787 C C . ARG B 1 20 ? 16.709 37.512 19.325 1.00 12.94 20 ARG B C 1
ATOM 788 O O . ARG B 1 20 ? 17.146 37.582 20.489 1.00 13.40 20 ARG B O 1
ATOM 802 N N . GLU B 1 21 ? 16.629 36.367 18.684 1.00 13.02 21 GLU B N 1
ATOM 803 C CA . GLU B 1 21 ? 17.125 35.120 19.290 1.00 12.99 21 GLU B CA 1
ATOM 804 C C . GLU B 1 21 ? 18.640 35.207 19.496 1.00 12.81 21 GLU B C 1
ATOM 805 O O . GLU B 1 21 ? 19.138 34.846 20.574 1.00 14.18 21 GLU B O 1
ATOM 811 N N . LEU B 1 22 ? 19.390 35.694 18.497 1.00 12.48 22 LEU B N 1
ATOM 812 C CA . LEU B 1 22 ? 20.826 35.847 18.655 1.00 13.41 22 LEU B CA 1
ATOM 813 C C . LEU B 1 22 ? 21.178 36.886 19.728 1.00 12.97 22 LEU B C 1
ATOM 814 O O . LEU B 1 22 ? 22.084 36.689 20.525 1.00 14.85 22 LEU B O 1
ATOM 819 N N . ASP B 1 23 ? 20.464 38.000 19.765 1.00 13.07 23 ASP B N 1
ATOM 820 C CA . ASP B 1 23 ? 20.686 39.012 20.788 1.00 14.17 23 ASP B CA 1
ATOM 821 C C . ASP B 1 23 ? 20.485 38.411 22.199 1.00 14.73 23 ASP B C 1
ATOM 822 O O . ASP B 1 23 ? 21.275 38.653 23.092 1.00 16.44 23 ASP B O 1
ATOM 827 N N . ALA B 1 24 ? 19.439 37.611 22.375 1.00 14.58 24 ALA B N 1
ATOM 828 C CA . ALA B 1 24 ? 19.190 36.982 23.661 1.00 14.74 24 ALA B CA 1
ATOM 829 C C . ALA B 1 24 ? 20.328 36.050 24.035 1.00 15.19 24 ALA B C 1
ATOM 830 O O . ALA B 1 24 ? 20.708 35.973 25.196 1.00 16.38 24 ALA B O 1
ATOM 832 N N . GLN B 1 25 ? 20.874 35.315 23.092 1.00 15.26 25 GLN B N 1
ATOM 833 C CA . GLN B 1 25 ? 22.007 34.450 23.352 1.00 15.74 25 GLN B CA 1
ATOM 834 C C . GLN B 1 25 ? 23.226 35.271 23.780 1.00 15.84 25 GLN B C 1
ATOM 835 O O . GLN B 1 25 ? 23.948 34.886 24.700 1.00 18.01 25 GLN B O 1
ATOM 841 N N . LEU B 1 26 ? 23.458 36.419 23.156 1.00 15.89 26 LEU B N 1
ATOM 842 C CA . LEU B 1 26 ? 24.585 37.291 23.524 1.00 17.41 26 LEU B CA 1
ATOM 843 C C . LEU B 1 26 ? 24.434 37.918 24.902 1.00 18.10 26 LEU B C 1
ATOM 844 O O . LEU B 1 26 ? 25.416 38.240 25.526 1.00 20.83 26 LEU B O 1
ATOM 849 N N . GLN B 1 27 ? 23.194 38.054 25.358 1.00 17.58 27 GLN B N 1
ATOM 850 C CA . GLN B 1 27 ? 22.896 38.679 26.649 1.00 19.72 27 GLN B CA 1
ATOM 851 C C . GLN B 1 27 ? 22.869 37.666 27.788 1.00 19.19 27 GLN B C 1
ATOM 852 O O . GLN B 1 27 ? 22.972 38.024 28.966 1.00 24.41 27 GLN B O 1
ATOM 863 N N . ASN B 1 28 ? 22.701 36.400 27.449 1.00 21.00 28 ASN B N 1
ATOM 864 C CA . ASN B 1 28 ? 22.668 35.355 28.468 1.00 19.60 28 ASN B CA 1
ATOM 865 C C . ASN B 1 28 ? 24.105 35.195 29.025 1.00 14.91 28 ASN B C 1
ATOM 866 O O . ASN B 1 28 ? 25.075 35.686 28.487 1.00 15.07 28 ASN B O 1
ATOM 871 N N . ASP B 1 29 ? 24.248 34.443 30.098 1.00 12.59 29 ASP B N 1
ATOM 872 C CA . ASP B 1 29 ? 25.560 34.133 30.632 1.00 10.86 29 ASP B CA 1
ATOM 873 C C . ASP B 1 29 ? 26.335 33.326 29.603 1.00 12.14 29 ASP B C 1
ATOM 874 O O . ASP B 1 29 ? 25.770 32.497 28.884 1.00 15.62 29 ASP B O 1
ATOM 879 N N . ASP B 1 30 ? 27.651 33.526 29.557 1.00 13.58 30 ASP B N 1
ATOM 880 C CA . ASP B 1 30 ? 28.553 32.587 28.853 1.00 14.92 30 ASP B CA 1
ATOM 881 C C . ASP B 1 30 ? 28.158 32.347 27.440 1.00 13.09 30 ASP B C 1
ATOM 882 O O . ASP B 1 30 ? 28.078 31.200 27.006 1.00 15.81 30 ASP B O 1
ATOM 891 N N . PRO B 1 31 ? 27.990 33.400 26.664 1.00 13.47 31 PRO B N 1
ATOM 892 C CA . PRO B 1 31 ? 27.732 33.139 25.231 1.00 15.45 31 PRO B CA 1
ATOM 893 C C . PRO B 1 31 ? 28.934 32.473 24.628 1.00 15.58 31 PRO B C 1
ATOM 894 O O . PRO B 1 31 ? 30.082 32.839 24.934 1.00 19.11 31 PRO B O 1
ATOM 898 N N . GLN B 1 32 ? 28.710 31.401 23.882 1.00 15.51 32 GLN B N 1
ATOM 899 C CA . GLN B 1 32 ? 29.796 30.706 23.212 1.00 14.47 32 GLN B CA 1
ATOM 900 C C . GLN B 1 32 ? 30.035 31.379 21.853 1.00 13.13 32 GLN B C 1
ATOM 901 O O . GLN B 1 32 ? 29.105 31.708 21.114 1.00 13.40 32 GLN B O 1
ATOM 907 N N . ASN B 1 33 ? 31.305 31.555 21.519 1.00 14.11 33 ASN B N 1
ATOM 908 C CA . ASN B 1 33 ? 31.658 32.098 20.219 1.00 13.30 33 ASN B CA 1
ATOM 909 C C . ASN B 1 33 ? 30.964 33.420 19.951 1.00 12.03 33 ASN B C 1
ATOM 910 O O . ASN B 1 33 ? 30.441 33.646 18.862 1.00 11.88 33 ASN B O 1
ATOM 915 N N . ALA B 1 34 ? 30.975 34.295 20.965 1.00 13.76 34 ALA B N 1
ATOM 916 C CA . ALA B 1 34 ? 30.280 35.557 20.865 1.00 13.56 34 ALA B CA 1
ATOM 917 C C . ALA B 1 34 ? 30.728 36.382 19.647 1.00 13.20 34 ALA B C 1
ATOM 918 O O . ALA B 1 34 ? 29.887 37.017 18.989 1.00 13.29 34 ALA B O 1
ATOM 920 N N . ALA B 1 35 ? 32.019 36.382 19.331 1.00 13.80 35 ALA B N 1
ATOM 921 C CA . ALA B 1 35 ? 32.490 37.145 18.169 1.00 14.41 35 ALA B CA 1
ATOM 922 C C . ALA B 1 35 ? 31.809 36.701 16.883 1.00 12.58 35 ALA B C 1
ATOM 923 O O . ALA B 1 35 ? 31.468 37.480 16.003 1.00 13.35 35 ALA B O 1
ATOM 925 N N . GLU B 1 36 ? 31.636 35.410 16.761 1.00 11.96 36 GLU B N 1
ATOM 926 C CA . GLU B 1 36 ? 30.982 34.813 15.584 1.00 11.65 36 GLU B CA 1
ATOM 927 C C . GLU B 1 36 ? 29.479 35.070 15.557 1.00 10.74 36 GLU B C 1
ATOM 928 O O . GLU B 1 36 ? 28.920 35.351 14.488 1.00 11.32 36 GLU B O 1
ATOM 934 N N . LEU B 1 37 ? 28.833 35.042 16.707 1.00 10.39 37 LEU B N 1
ATOM 935 C CA . LEU B 1 37 ? 27.436 35.467 16.748 1.00 10.94 37 LEU B CA 1
ATOM 936 C C . LEU B 1 37 ? 27.306 36.920 16.288 1.00 10.62 37 LEU B C 1
ATOM 937 O O . LEU B 1 37 ? 26.370 37.273 15.560 1.00 11.33 37 LEU B O 1
ATOM 942 N N . GLU B 1 38 ? 28.244 37.771 16.700 1.00 11.15 38 GLU B N 1
ATOM 943 C CA . GLU B 1 38 ? 28.257 39.160 16.275 1.00 12.48 38 GLU B CA 1
ATOM 944 C C . GLU B 1 38 ? 28.474 39.267 14.769 1.00 12.87 38 GLU B C 1
ATOM 945 O O . GLU B 1 38 ? 27.852 40.138 14.133 1.00 14.52 38 GLU B O 1
ATOM 951 N N . GLN B 1 39 ? 29.292 38.405 14.181 1.00 12.75 39 GLN B N 1
ATOM 952 C CA . GLN B 1 39 ? 29.483 38.399 12.710 1.00 13.96 39 GLN B CA 1
ATOM 953 C C . GLN B 1 39 ? 28.166 38.058 12.040 1.00 13.47 39 GLN B C 1
ATOM 954 O O . GLN B 1 39 ? 27.809 38.675 11.029 1.00 14.23 39 GLN B O 1
ATOM 960 N N . LEU B 1 40 ? 27.440 37.086 12.569 1.00 12.21 40 LEU B N 1
ATOM 961 C CA . LEU B 1 40 ? 26.150 36.730 11.983 1.00 12.30 40 LEU B CA 1
ATOM 962 C C . LEU B 1 40 ? 25.187 37.907 12.060 1.00 11.67 40 LEU B C 1
ATOM 963 O O . LEU B 1 40 ? 24.467 38.193 11.125 1.00 12.71 40 LEU B O 1
ATOM 968 N N . LEU B 1 41 ? 25.199 38.607 13.179 1.00 12.26 41 LEU B N 1
ATOM 969 C CA . LEU B 1 41 ? 24.333 39.765 13.358 1.00 13.69 41 LEU B CA 1
ATOM 970 C C . LEU B 1 41 ? 24.662 40.902 12.417 1.00 14.22 41 LEU B C 1
ATOM 971 O O . LEU B 1 41 ? 23.739 41.588 11.953 1.00 15.53 41 LEU B O 1
ATOM 976 N N . VAL B 1 42 ? 25.924 41.112 12.088 1.00 16.48 42 VAL B N 1
ATOM 977 C CA . VAL B 1 42 ? 26.233 42.118 11.078 1.00 17.47 42 VAL B CA 1
ATOM 978 C C . VAL B 1 42 ? 25.543 41.780 9.770 1.00 13.96 42 VAL B C 1
ATOM 979 O O . VAL B 1 42 ? 24.913 42.635 9.139 1.00 14.59 42 VAL B O 1
ATOM 983 N N . GLY B 1 43 ? 25.614 40.518 9.363 1.00 12.32 43 GLY B N 1
ATOM 984 C CA . GLY B 1 43 ? 24.940 40.100 8.153 1.00 11.39 43 GLY B CA 1
ATOM 985 C C . GLY B 1 43 ? 23.431 40.200 8.257 1.00 9.85 43 GLY B C 1
ATOM 986 O O . GLY B 1 43 ? 22.783 40.567 7.279 1.00 9.91 43 GLY B O 1
ATOM 987 N N A TYR B 1 44 ? 22.872 39.788 9.394 0.50 9.63 44 TYR B N 1
ATOM 988 N N B TYR B 1 44 ? 22.822 39.921 9.403 0.50 9.84 44 TYR B N 1
ATOM 989 C CA A TYR B 1 44 ? 21.458 39.983 9.648 0.50 9.11 44 TYR B CA 1
ATOM 990 C CA B TYR B 1 44 ? 21.372 39.979 9.464 0.50 9.56 44 TYR B CA 1
ATOM 991 C C A TYR B 1 44 ? 21.114 41.456 9.499 0.50 8.39 44 TYR B C 1
ATOM 992 C C B TYR B 1 44 ? 20.848 41.413 9.359 0.50 9.44 44 TYR B C 1
ATOM 993 O O A TYR B 1 44 ? 20.121 41.790 8.886 0.50 8.88 44 TYR B O 1
ATOM 994 O O B TYR B 1 44 ? 19.868 41.659 8.657 0.50 9.12 44 TYR B O 1
ATOM 1011 N N A ASP B 1 45 ? 21.909 42.347 10.075 0.50 9.23 45 ASP B N 1
ATOM 1012 N N B ASP B 1 45 ? 21.490 42.349 10.064 0.50 9.46 45 ASP B N 1
ATOM 1013 C CA A ASP B 1 45 ? 21.542 43.768 10.021 0.50 9.78 45 ASP B CA 1
ATOM 1014 C CA B ASP B 1 45 ? 21.128 43.747 9.931 0.50 10.41 45 ASP B CA 1
ATOM 1015 C C A ASP B 1 45 ? 21.554 44.313 8.627 0.50 8.95 45 ASP B C 1
ATOM 1016 C C B ASP B 1 45 ? 21.422 44.284 8.505 0.50 10.14 45 ASP B C 1
ATOM 1017 O O A ASP B 1 45 ? 20.698 45.140 8.281 0.50 9.23 45 ASP B O 1
ATOM 1018 O O B ASP B 1 45 ? 20.630 45.084 7.999 0.50 9.43 45 ASP B O 1
ATOM 1027 N N . LEU B 1 46 ? 22.514 43.876 7.843 1.00 9.28 46 LEU B N 1
ATOM 1028 C CA . LEU B 1 46 ? 22.652 44.301 6.459 1.00 9.00 46 LEU B CA 1
ATOM 1029 C C . LEU B 1 46 ? 21.466 43.819 5.633 1.00 8.29 46 LEU B C 1
ATOM 1030 O O . LEU B 1 46 ? 20.924 44.565 4.804 1.00 8.59 46 LEU B O 1
ATOM 1035 N N . ALA B 1 47 ? 21.063 42.572 5.846 1.00 7.99 47 ALA B N 1
ATOM 1036 C CA . ALA B 1 47 ? 19.891 42.059 5.140 1.00 7.81 47 ALA B CA 1
ATOM 1037 C C . ALA B 1 47 ? 18.657 42.799 5.549 1.00 7.93 47 ALA B C 1
ATOM 1038 O O . ALA B 1 47 ? 17.818 43.130 4.721 1.00 8.39 47 ALA B O 1
ATOM 1040 N N . ALA B 1 48 ? 18.501 43.067 6.849 1.00 8.43 48 ALA B N 1
ATOM 1041 C CA . ALA B 1 48 ? 17.348 43.785 7.346 1.00 9.13 48 ALA B CA 1
ATOM 1042 C C . ALA B 1 48 ? 17.239 45.158 6.664 1.00 8.69 48 ALA B C 1
ATOM 1043 O O . ALA B 1 48 ? 16.164 45.580 6.313 1.00 9.25 48 ALA B O 1
ATOM 1045 N N . ASP B 1 49 ? 18.350 45.873 6.557 1.00 8.79 49 ASP B N 1
ATOM 1046 C CA . ASP B 1 49 ? 18.330 47.200 5.963 1.00 9.59 49 ASP B CA 1
ATOM 1047 C C . ASP B 1 49 ? 17.914 47.144 4.492 1.00 9.05 49 ASP B C 1
ATOM 1048 O O . ASP B 1 49 ? 17.182 47.999 3.994 1.00 9.86 49 ASP B O 1
ATOM 1053 N N . ASP B 1 50 ? 18.415 46.135 3.770 1.00 8.39 50 ASP B N 1
ATOM 1054 C CA . ASP B 1 50 ? 18.108 45.967 2.356 1.00 8.83 50 ASP B CA 1
ATOM 1055 C C . ASP B 1 50 ? 16.626 45.620 2.185 1.00 8.53 50 ASP B C 1
ATOM 1056 O O . ASP B 1 50 ? 15.942 46.170 1.342 1.00 9.22 50 ASP B O 1
ATOM 1061 N N . LEU B 1 51 ? 16.124 44.698 3.028 1.00 8.35 51 LEU B N 1
ATOM 1062 C CA . LEU B 1 51 ? 14.711 44.364 3.027 1.00 8.28 51 LEU B CA 1
ATOM 1063 C C . LEU B 1 51 ? 13.836 45.584 3.351 1.00 8.72 51 LEU B C 1
ATOM 1064 O O . LEU B 1 51 ? 12.775 45.731 2.734 1.00 9.42 51 LEU B O 1
ATOM 1069 N N . LYS B 1 52 ? 14.258 46.417 4.289 1.00 9.27 52 LYS B N 1
ATOM 1070 C CA . LYS B 1 52 ? 13.540 47.644 4.617 1.00 9.91 52 LYS B CA 1
ATOM 1071 C C . LYS B 1 52 ? 13.385 48.526 3.396 1.00 9.61 52 LYS B C 1
ATOM 1072 O O . LYS B 1 52 ? 12.303 49.017 3.073 1.00 10.07 52 LYS B O 1
ATOM 1081 N N . ASN B 1 53 ? 14.504 48.722 2.680 1.00 9.70 53 ASN B N 1
ATOM 1082 C CA . ASN B 1 53 ? 14.482 49.536 1.475 1.00 10.05 53 ASN B CA 1
ATOM 1083 C C . ASN B 1 53 ? 13.566 48.930 0.423 1.00 9.40 53 ASN B C 1
ATOM 1084 O O . ASN B 1 53 ? 12.813 49.673 -0.237 1.00 10.67 53 ASN B O 1
ATOM 1089 N N . ALA B 1 54 ? 13.600 47.634 0.255 1.00 9.31 54 ALA B N 1
ATOM 1090 C CA . ALA B 1 54 ? 12.739 46.958 -0.728 1.00 9.73 54 ALA B CA 1
ATOM 1091 C C . ALA B 1 54 ? 11.263 47.079 -0.337 1.00 9.71 54 ALA B C 1
ATOM 1092 O O . ALA B 1 54 ? 10.404 47.255 -1.190 1.00 10.72 54 ALA B O 1
ATOM 1094 N N . TYR B 1 55 ? 10.966 46.973 0.952 1.00 9.84 55 TYR B N 1
ATOM 1095 C CA . TYR B 1 55 ? 9.575 47.084 1.406 1.00 9.60 55 TYR B CA 1
ATOM 1096 C C . TYR B 1 55 ? 9.041 48.490 1.093 1.00 9.45 55 TYR B C 1
ATOM 1097 O O . TYR B 1 55 ? 7.954 48.643 0.576 1.00 10.05 55 TYR B O 1
ATOM 1106 N N . GLU B 1 56 ? 9.838 49.504 1.393 1.00 9.84 56 GLU B N 1
ATOM 1107 C CA . GLU B 1 56 ? 9.427 50.864 1.073 1.00 11.05 56 GLU B CA 1
ATOM 1108 C C . GLU B 1 56 ? 9.161 50.995 -0.43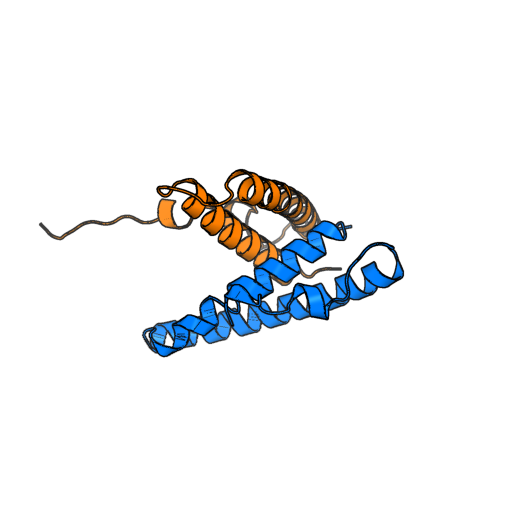5 1.00 10.63 56 GLU B C 1
ATOM 1109 O O . GLU B 1 56 ? 8.131 51.593 -0.844 1.00 12.49 56 GLU B O 1
ATOM 1115 N N . GLN B 1 57 ? 10.026 50.422 -1.269 1.00 10.98 57 GLN B N 1
ATOM 1116 C CA . GLN B 1 57 ? 9.834 50.423 -2.731 1.00 13.88 57 GLN B CA 1
ATOM 1117 C C . GLN B 1 57 ? 8.548 49.710 -3.105 1.00 12.65 57 GLN B C 1
ATOM 1118 O O . GLN B 1 57 ? 7.967 50.006 -4.151 1.00 14.77 57 GLN B O 1
ATOM 1129 N N . ALA B 1 58 ? 8.147 48.720 -2.347 1.00 12.28 58 ALA B N 1
ATOM 1130 C CA . ALA B 1 58 ? 6.976 47.919 -2.677 1.00 12.87 58 ALA B CA 1
ATOM 1131 C C . ALA B 1 58 ? 5.710 48.650 -2.427 1.00 11.97 58 ALA B C 1
ATOM 1132 O O . ALA B 1 58 ? 4.672 48.269 -2.947 1.00 18.67 58 ALA B O 1
ATOM 1134 N N . LEU B 1 59 ? 5.711 49.730 -1.636 1.00 10.08 59 LEU B N 1
ATOM 1135 C CA . LEU B 1 59 ? 4.457 50.326 -1.226 1.00 9.60 59 LEU B CA 1
ATOM 1136 C C . LEU B 1 59 ? 3.891 51.235 -2.317 1.00 8.91 59 LEU B C 1
ATOM 1137 O O . LEU B 1 59 ? 4.590 52.103 -2.845 1.00 10.52 59 LEU B O 1
ATOM 1142 N N . GLY B 1 60 ? 2.617 51.124 -2.575 1.00 8.57 60 GLY B N 1
ATOM 1143 C CA . GLY B 1 60 ? 1.935 52.117 -3.409 1.00 9.15 60 GLY B CA 1
ATOM 1144 C C . GLY B 1 60 ? 1.907 53.479 -2.723 1.00 8.35 60 GLY B C 1
ATOM 1145 O O . GLY B 1 60 ? 2.142 53.615 -1.524 1.00 8.92 60 GLY B O 1
ATOM 1146 N N . GLN B 1 61 ? 1.553 54.492 -3.503 1.00 8.50 61 GLN B N 1
ATOM 1147 C CA . GLN B 1 61 ? 1.476 55.844 -3.003 1.00 8.75 61 GLN B CA 1
ATOM 1148 C C . GLN B 1 61 ? 0.438 55.985 -1.896 1.00 8.61 61 GLN B C 1
ATOM 1149 O O . GLN B 1 61 ? 0.614 56.785 -0.979 1.00 9.42 61 GLN B O 1
ATOM 1155 N N . TYR B 1 62 ? -0.634 55.189 -1.989 1.00 8.92 62 TYR B N 1
ATOM 1156 C CA . TYR B 1 62 ? -1.698 55.145 -0.980 1.00 9.89 62 TYR B CA 1
ATOM 1157 C C . TYR B 1 62 ? -1.861 53.714 -0.503 1.00 9.96 62 TYR B C 1
ATOM 1158 O O . TYR B 1 62 ? -2.973 53.181 -0.442 1.00 13.11 62 TYR B O 1
ATOM 1167 N N . SER B 1 63 ? -0.781 53.072 -0.122 1.00 9.65 63 SER B N 1
ATOM 1168 C CA . SER B 1 63 ? -0.827 51.690 0.302 1.00 9.44 63 SER B CA 1
ATOM 1169 C C . SER B 1 63 ? -1.691 51.481 1.546 1.00 9.46 63 SER B C 1
ATOM 1170 O O . SER B 1 63 ? -1.777 52.330 2.405 1.00 11.09 63 SER B O 1
ATOM 1173 N N . GLY B 1 64 ? -2.231 50.280 1.663 1.00 9.39 64 GLY B N 1
ATOM 1174 C CA . GLY B 1 64 ? -2.814 49.830 2.912 1.00 10.06 64 GLY B CA 1
ATOM 1175 C C . GLY B 1 64 ? -1.846 49.201 3.869 1.00 9.07 64 GLY B C 1
ATOM 1176 O O . GLY B 1 64 ? -2.213 48.896 5.019 1.00 9.69 64 GLY B O 1
ATOM 1177 N N . LEU B 1 65 ? -0.605 48.935 3.439 1.00 8.90 65 LEU B N 1
ATOM 1178 C CA . LEU B 1 65 ? 0.322 48.135 4.225 1.00 9.07 65 LEU B CA 1
ATOM 1179 C C . LEU B 1 65 ? 0.896 48.950 5.371 1.00 8.96 65 LEU B C 1
ATOM 1180 O O . LEU B 1 65 ? 0.891 50.189 5.371 1.00 9.87 65 LEU B O 1
ATOM 1185 N N . PRO B 1 66 ? 1.375 48.266 6.402 1.00 9.85 66 PRO B N 1
ATOM 1186 C CA . PRO B 1 66 ? 1.745 48.967 7.628 1.00 11.71 66 PRO B CA 1
ATOM 1187 C C . PRO B 1 66 ? 3.100 49.632 7.554 1.00 10.62 66 PRO B C 1
ATOM 1188 O O . PRO B 1 66 ? 3.947 49.336 6.694 1.00 10.34 66 PRO B O 1
ATOM 1192 N N . PRO B 1 67 ? 3.345 50.571 8.484 1.00 11.56 67 PRO B N 1
ATOM 1193 C CA . PRO B 1 67 ? 4.667 51.088 8.639 1.00 11.51 67 PRO B CA 1
ATOM 1194 C C . PRO B 1 67 ? 5.692 49.966 8.869 1.00 11.06 67 PRO B C 1
ATOM 1195 O O . PRO B 1 67 ? 5.469 49.058 9.643 1.00 11.84 67 PRO B O 1
ATOM 1199 N N . TYR B 1 68 ? 6.850 50.084 8.258 1.00 11.48 68 TYR B N 1
ATOM 1200 C CA . TYR B 1 68 ? 7.963 49.176 8.485 1.00 11.74 68 TYR B CA 1
ATOM 1201 C C . TYR B 1 68 ? 8.287 49.002 9.973 1.00 12.06 68 TYR B C 1
ATOM 1202 O O . TYR B 1 68 ? 8.513 47.884 10.432 1.00 13.04 68 TYR B O 1
ATOM 1211 N N . ASP B 1 69 ? 8.272 50.109 10.731 1.00 13.18 69 ASP B N 1
ATOM 1212 C CA . ASP B 1 69 ? 8.641 50.036 12.126 1.00 14.49 69 ASP B CA 1
ATOM 1213 C C . ASP B 1 69 ? 7.699 49.097 12.882 1.00 14.89 69 ASP B C 1
ATOM 1214 O O . ASP B 1 69 ? 8.111 48.514 13.902 1.00 17.99 69 ASP B O 1
ATOM 1219 N N . ARG B 1 70 ? 6.448 48.973 12.450 1.00 14.33 70 ARG B N 1
ATOM 1220 C CA . ARG B 1 70 ? 5.526 48.050 13.122 1.00 15.90 70 ARG B CA 1
ATOM 1221 C C . ARG B 1 70 ? 5.953 46.603 12.906 1.00 14.89 70 ARG B C 1
ATOM 1222 O O . ARG B 1 70 ? 5.757 45.756 13.778 1.00 18.58 70 ARG B O 1
ATOM 1230 N N . LEU B 1 71 ? 6.553 46.319 11.760 1.00 13.62 71 LEU B N 1
ATOM 1231 C CA . LEU B 1 71 ? 6.977 44.962 11.444 1.00 13.92 71 LEU B CA 1
ATOM 1232 C C . LEU B 1 71 ? 8.136 44.486 12.338 1.00 14.49 71 LEU B C 1
ATOM 1233 O O . LEU B 1 71 ? 8.253 43.304 12.585 1.00 18.27 71 LEU B O 1
ATOM 1238 N N . ILE B 1 72 ? 9.018 45.393 12.720 1.00 14.73 72 ILE B N 1
ATOM 1239 C CA . ILE B 1 72 ? 10.236 45.006 13.445 1.00 14.40 72 ILE B CA 1
ATOM 1240 C C . ILE B 1 72 ? 10.147 45.265 14.963 1.00 15.31 72 ILE B C 1
ATOM 1241 O O . ILE B 1 72 ? 11.099 45.014 15.695 1.00 17.04 72 ILE B O 1
ATOM 1246 N N . GLU B 1 73 ? 9.031 45.789 15.444 1.00 17.70 73 GLU B N 1
ATOM 1247 C CA . GLU B 1 73 ? 8.942 46.154 16.851 1.00 17.81 73 GLU B CA 1
ATOM 1248 C C . GLU B 1 73 ? 9.076 44.929 17.707 1.00 15.65 73 GLU B C 1
ATOM 1249 O O . GLU B 1 73 ? 8.611 43.864 17.353 1.00 19.40 73 GLU B O 1
ATOM 1255 N N . GLU B 1 74 ? 9.712 45.064 18.861 1.00 14.93 74 GLU B N 1
ATOM 1256 C CA . GLU B 1 74 ? 9.925 43.974 19.776 1.00 14.46 74 GLU B CA 1
ATOM 1257 C C . GLU B 1 74 ? 8.621 43.547 20.444 1.00 13.09 74 GLU B C 1
ATOM 1258 O O . GLU B 1 74 ? 7.981 44.317 21.138 1.00 14.17 74 GLU B O 1
ATOM 1264 N N . PRO B 1 75 ? 8.230 42.305 20.280 1.00 15.01 75 PRO B N 1
ATOM 1265 C CA . PRO B 1 75 ? 6.976 41.853 20.846 1.00 15.02 75 PRO B CA 1
ATOM 1266 C C . PRO B 1 75 ? 6.863 42.078 22.393 1.00 14.06 75 PRO B C 1
ATOM 1267 O O . PRO B 1 75 ? 5.807 42.409 22.880 1.00 15.49 75 PRO B O 1
ATOM 1271 N N . ALA B 1 76 ? 7.918 41.826 23.134 1.00 16.35 76 ALA B N 1
ATOM 1272 C CA . ALA B 1 76 ? 7.793 41.870 24.595 1.00 17.46 76 ALA B CA 1
ATOM 1273 C C . ALA B 1 76 ? 7.483 43.297 25.039 1.00 14.53 76 ALA B C 1
ATOM 1274 O O . ALA B 1 76 ? 6.891 43.547 26.099 1.00 15.52 76 ALA B O 1
ATOM 1276 N N . SER B 1 77 ? 7.901 44.256 24.233 1.00 13.78 77 SER B N 1
ATOM 1277 C CA . SER B 1 77 ? 7.762 45.642 24.596 1.00 15.55 77 SER B CA 1
ATOM 1278 C C . SER B 1 77 ? 6.336 46.056 24.695 1.00 16.11 77 SER B C 1
ATOM 1279 O O . SER B 1 77 ? 6.059 47.021 25.372 1.00 20.00 77 SER B O 1
ATOM 1282 N N . LEU B 1 78 ? 5.441 45.308 24.046 1.00 15.46 78 LEU B N 1
ATOM 1283 C CA . LEU B 1 78 ? 3.988 45.515 23.956 1.00 17.99 78 LEU B CA 1
ATOM 1284 C C . LEU B 1 78 ? 3.178 44.786 25.031 1.00 19.42 78 LEU B C 1
ATOM 1285 O O . LEU B 1 78 ? 1.992 44.993 25.167 1.00 26.12 78 LEU B O 1
ATOM 1294 N N . GLU B 1 79 ? 3.799 43.886 25.744 1.00 14.77 79 GLU B N 1
ATOM 1295 C CA . GLU B 1 79 ? 3.159 43.082 26.758 1.00 14.53 79 GLU B CA 1
ATOM 1296 C C . GLU B 1 79 ? 3.048 43.868 28.060 1.00 11.56 79 GLU B C 1
ATOM 1297 O O . GLU B 1 79 ? 3.937 44.632 28.419 1.00 11.91 79 GLU B O 1
ATOM 1303 N N . HIS B 1 80 ? 1.984 43.581 28.807 1.00 11.07 80 HIS B N 1
ATOM 1304 C CA . HIS B 1 80 ? 1.871 44.033 30.206 1.00 9.28 80 HIS B CA 1
ATOM 1305 C C . HIS B 1 80 ? 1.383 42.858 31.012 1.00 9.30 80 HIS B C 1
ATOM 1306 O O . HIS B 1 80 ? 0.589 42.042 30.564 1.00 11.56 80 HIS B O 1
ATOM 1313 N N . HIS B 1 81 ? 1.851 42.775 32.246 1.00 8.89 81 HIS B N 1
ATOM 1314 C CA . HIS B 1 81 ? 1.640 41.575 33.072 1.00 9.15 81 HIS B CA 1
ATOM 1315 C C . HIS B 1 81 ? 1.273 41.993 34.498 1.00 8.51 81 HIS B C 1
ATOM 1316 O O . HIS B 1 81 ? 2.056 42.702 35.154 1.00 10.19 81 HIS B O 1
ATOM 1323 N N . HIS B 1 82 ? 0.115 41.558 34.992 1.00 8.00 82 HIS B N 1
ATOM 1324 C CA . HIS B 1 82 ? -0.268 41.882 36.365 1.00 8.33 82 HIS B CA 1
ATOM 1325 C C . HIS B 1 82 ? -1.048 40.752 37.014 1.00 8.85 82 HIS B C 1
ATOM 1326 O O . HIS B 1 82 ? -2.110 40.369 36.524 1.00 10.53 82 HIS B O 1
ATOM 1333 N N . HIS B 1 83 ? -0.590 40.349 38.171 1.00 9.05 83 HIS B N 1
ATOM 1334 C CA . HIS B 1 83 ? -1.380 39.443 39.013 1.00 9.18 83 HIS B CA 1
ATOM 1335 C C . HIS B 1 83 ? -2.603 40.162 39.569 1.00 9.60 83 HIS B C 1
ATOM 1336 O O . HIS B 1 83 ? -2.684 41.392 39.622 1.00 10.79 83 HIS B O 1
ATOM 1343 N N . HIS B 1 84 ? -3.555 39.359 40.017 1.00 10.26 84 HIS B N 1
ATOM 1344 C CA . HIS B 1 84 ? -4.764 39.867 40.630 1.00 10.63 84 HIS B CA 1
ATOM 1345 C C . HIS B 1 84 ? -4.455 40.245 42.077 1.00 10.53 84 HIS B C 1
ATOM 1346 O O . HIS B 1 84 ? -3.730 39.535 42.779 1.00 13.63 84 HIS B O 1
ATOM 1353 N N . HIS B 1 85 ? -5.020 41.360 42.507 1.00 10.17 85 HIS B N 1
ATOM 1354 C CA . HIS B 1 85 ? -4.881 41.788 43.908 1.00 11.12 85 HIS B CA 1
ATOM 1355 C C . HIS B 1 85 ? -5.925 41.170 44.828 1.00 14.00 85 HIS B C 1
ATOM 1356 O O . HIS B 1 85 ? -5.754 41.336 46.032 1.00 17.35 85 HIS B O 1
#

Foldseek 3Di:
DDDLVVLLVLLLVLLVVLVVLVVCLVVDDVVVSVVVVVVSVVSVVVNVVSVVVNVVVVVVDPDDDDSVVSNDDDPVVD/DDALVRLLVLLLVLLVVLVVLVVLLVDPPRPPNVVSVVVNVVSVVVNVVSLVVNVVNADPPRPDDDPCVSNDDPVVPDDDDDDD

CATH classification: 1.10.287.2500

Secondary structure (DSSP, 8-state):
---HHHHHHHHHHHHHHHHHHHHHTTTS-HHHHHHHHHHHHHHHHHHHHHHHHHHHHHHH-SS---HHHHTSPPGGG-/---HHHHHHHHHHHHHHHHHHHHHHHSSS-TTHHHHHHHHHHHHHHHHHHHHHHHHH--TT--SPPHHHHH--GGGG-------

Radius of gyration: 17.02 Å; Cα contacts (8 Å, |Δi|>4): 125; chains: 2; bounding box: 38×39×57 Å

B-factor: mean 14.8, std 5.59, range [7.01, 44.05]

Sequence (162 aa):
NLKPQTLMVAIQCVAARTRRELDAQLQNDDPQNAAELEQLLVGYDLAADDLKNAYEQALGQYSGLPPYDRLIEEPASLENLKPQTLMVAIQCVAARTRELDAQLQNDDPQNAAELEQLLVGYYDDLAADDLKNAYEQALGQYSGLPPYDRLIEEPASLEHHHHHH

InterPro domains:
  IPR033783 Tse2 immunity protein Tsi2 [cd11690] (2-73)
  IPR049070 T6SS, Immune protein Tsi2-like [PF21643] (1-71)
  IPR053756 Toxin-specific immunity effector [G3DSA:1.10.287.2500] (1-77)

Nearest PDB structures (foldseek):
  3rq9-assembly1_A  TM=1.013E+00  e=1.392E-11  Pseudomonas aeruginosa
  5ako-assembly1_A  TM=9.532E-01  e=2.709E-10  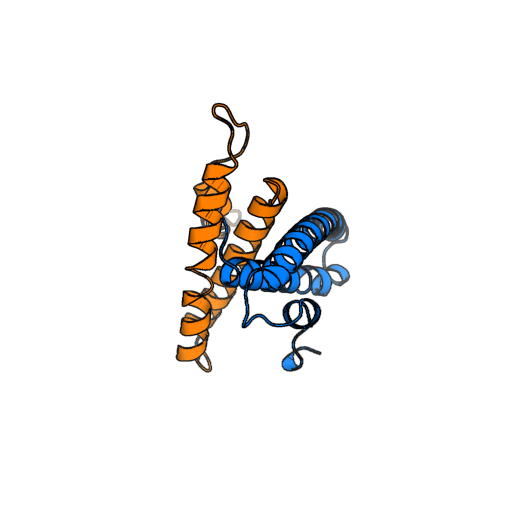Pseudomonas aeruginosa
  3stq-assembly2_F  TM=9.784E-01  e=2.948E-09  Pseudomonas aeruginosa
  4c18-assembly1_B  TM=9.657E-01  e=4.342E-09  Pseudomonas aeruginosa
  3vpv-assembly1_A  TM=8.807E-01  e=2.764E-09  Pseudomonas aeruginosa PAO1

Solvent-accessible surface area: 10906 Å² total; per-residue (Å²): 168,28,134,20,111,5,8,25,17,0,5,76,3,2,16,15,42,23,65,57,16,71,73,81,34,168,104,27,100,113,144,61,10,51,110,30,89,141,90,12,91,23,24,73,121,3,25,85,26,0,79,100,14,0,78,116,6,59,65,135,110,112,76,30,43,79,20,78,147,15,64,108,58,65,79,118,136,127,140,17,128,44,111,6,4,19,13,0,6,78,1,2,15,11,36,28,91,58,6,55,47,79,43,149,99,139,129,49,148,105,31,56,90,27,90,122,93,19,91,26,24,75,113,2,27,72,26,0,66,90,17,0,92,145,35,50,50,162,196,47,85,62,31,75,24,101,142,17,71,95,100,57,65,78,113,91,153,140,164,142,179,198

Organism: Pseudomonas aeruginosa (strain ATCC 15692 / DSM 22644 / CIP 104116 / JCM 14847 / LMG 12228 / 1C / PRS 101 / PAO1) (NCBI:txid208964)